Protein AF-A0A847PRE4-F1 (afdb_monomer_lite)

Sequence (93 aa):
MSAWYLLNCKGKQEERAQQNIENQGYTTCLPRVKRQKIVQGKRVECIEPLFPNYIFIQLDSSTANFNALRSTRGVNSFVRFGGMPATVPGEVM

Structure (mmCIF, N/CA/C/O backbone):
data_AF-A0A847PRE4-F1
#
_entry.id   AF-A0A847PRE4-F1
#
loop_
_atom_site.group_PDB
_atom_site.id
_atom_site.type_symbol
_atom_site.label_atom_id
_atom_site.label_alt_id
_atom_site.label_comp_id
_atom_site.label_asym_id
_atom_site.label_entity_id
_atom_site.label_seq_id
_atom_site.pdbx_PDB_ins_code
_atom_site.Cartn_x
_atom_site.Cartn_y
_atom_site.Cartn_z
_atom_site.occupancy
_atom_site.B_iso_or_equiv
_atom_site.auth_seq_id
_atom_site.auth_comp_id
_atom_site.auth_asym_id
_atom_site.auth_atom_id
_atom_site.pdbx_PDB_model_num
ATOM 1 N N . MET A 1 1 ? 2.510 1.542 -20.215 1.00 74.56 1 MET A N 1
ATOM 2 C CA . MET A 1 1 ? 1.046 1.578 -19.970 1.00 74.56 1 MET A CA 1
ATOM 3 C C . MET A 1 1 ? 0.863 1.549 -18.470 1.00 74.56 1 MET A C 1
ATOM 5 O O . MET A 1 1 ? 1.447 0.683 -17.822 1.00 74.56 1 MET A O 1
ATOM 9 N N . SER A 1 2 ? 0.085 2.480 -17.923 1.00 83.81 2 SER A N 1
ATOM 10 C CA . SER A 1 2 ? -0.205 2.509 -16.494 1.00 83.81 2 SER A CA 1
ATOM 11 C C . SER A 1 2 ? -1.284 1.486 -16.141 1.00 83.81 2 SER A C 1
ATOM 13 O O . SER A 1 2 ? -2.335 1.418 -16.776 1.00 83.81 2 SER A O 1
ATOM 15 N N . ALA A 1 3 ? -1.014 0.683 -15.119 1.00 90.06 3 ALA A N 1
ATOM 16 C CA . ALA A 1 3 ? -1.948 -0.268 -14.541 1.00 90.06 3 ALA A CA 1
ATOM 17 C C . ALA A 1 3 ? -1.998 -0.075 -13.025 1.00 90.06 3 ALA A C 1
ATOM 19 O O . ALA A 1 3 ? -1.029 0.357 -12.395 1.00 90.06 3 ALA A O 1
ATOM 20 N N . TRP A 1 4 ? -3.145 -0.391 -12.437 1.00 92.69 4 TRP A N 1
ATOM 21 C CA . TRP A 1 4 ? -3.298 -0.402 -10.992 1.00 92.69 4 TRP A CA 1
ATOM 22 C C . TRP A 1 4 ? -2.836 -1.741 -10.436 1.00 92.69 4 TRP A C 1
ATOM 24 O O . TRP A 1 4 ? -3.151 -2.793 -10.985 1.00 92.69 4 TRP A O 1
ATOM 34 N N . TYR A 1 5 ? -2.096 -1.703 -9.340 1.00 92.12 5 TYR A N 1
ATOM 35 C CA . TYR A 1 5 ? -1.614 -2.868 -8.612 1.00 92.12 5 TYR A CA 1
ATOM 36 C C . TYR A 1 5 ? -2.027 -2.766 -7.152 1.00 92.12 5 TYR A C 1
ATOM 38 O O . TYR A 1 5 ? -2.342 -1.687 -6.647 1.00 92.12 5 TYR A O 1
ATOM 46 N N . LEU A 1 6 ? -1.982 -3.901 -6.461 1.00 92.88 6 LEU A N 1
ATOM 47 C CA . LEU A 1 6 ? -2.309 -3.984 -5.045 1.00 92.88 6 LEU A CA 1
ATOM 48 C C . LEU A 1 6 ? -1.065 -4.348 -4.223 1.00 92.88 6 LEU A C 1
ATOM 50 O O . LEU A 1 6 ? -0.390 -5.352 -4.483 1.00 92.88 6 LEU A O 1
ATOM 54 N N . LEU A 1 7 ? -0.776 -3.532 -3.214 1.00 93.00 7 LEU A N 1
ATOM 55 C CA . LEU A 1 7 ? 0.296 -3.730 -2.245 1.00 93.00 7 LEU A CA 1
ATOM 56 C C . LEU A 1 7 ? -0.278 -4.155 -0.899 1.00 93.00 7 LEU A C 1
ATOM 58 O O . LEU A 1 7 ? -1.213 -3.545 -0.389 1.00 93.00 7 LEU A O 1
ATOM 62 N N . ASN A 1 8 ? 0.335 -5.171 -0.304 1.00 93.62 8 ASN A N 1
ATOM 63 C CA . ASN A 1 8 ? 0.153 -5.538 1.089 1.00 93.62 8 ASN A CA 1
ATOM 64 C C . ASN A 1 8 ? 1.147 -4.740 1.946 1.00 93.62 8 ASN A C 1
ATOM 66 O O . ASN A 1 8 ? 2.355 -4.742 1.687 1.00 93.62 8 ASN A O 1
ATOM 70 N N . CYS A 1 9 ? 0.636 -4.060 2.962 1.00 93.00 9 CYS A N 1
ATOM 71 C CA . CYS A 1 9 ? 1.355 -3.216 3.899 1.00 93.00 9 CYS A CA 1
ATOM 72 C C . CYS A 1 9 ? 1.561 -3.929 5.235 1.00 93.00 9 CYS A C 1
ATOM 74 O O . CYS A 1 9 ? 0.861 -4.869 5.605 1.00 93.00 9 CYS A O 1
ATOM 76 N N . LYS A 1 10 ? 2.532 -3.455 6.009 1.00 89.44 10 LYS A N 1
ATOM 77 C CA . LYS A 1 10 ? 2.690 -3.892 7.396 1.00 89.44 10 LYS A CA 1
ATOM 78 C C . LYS A 1 10 ? 1.521 -3.367 8.230 1.00 89.44 10 LYS A C 1
ATOM 80 O O . LYS A 1 10 ? 1.052 -2.254 8.006 1.00 89.44 10 LYS A O 1
ATOM 85 N N . GLY A 1 11 ? 1.104 -4.159 9.217 1.00 87.25 11 GLY A N 1
ATOM 86 C CA . GLY A 1 11 ? -0.027 -3.836 10.087 1.00 87.25 11 GLY A CA 1
ATOM 87 C C . GLY A 1 11 ? 0.030 -2.419 10.650 1.00 87.25 11 GLY A C 1
ATOM 88 O O . GLY A 1 11 ? 1.022 -2.065 11.292 1.00 87.25 11 GLY A O 1
ATOM 89 N N . LYS A 1 12 ? -1.036 -1.634 10.436 1.00 82.19 12 LYS A N 1
ATOM 90 C CA . LYS A 1 12 ? -1.180 -0.239 10.900 1.00 82.19 12 LYS A CA 1
ATOM 91 C C . LYS A 1 12 ? -0.131 0.736 10.34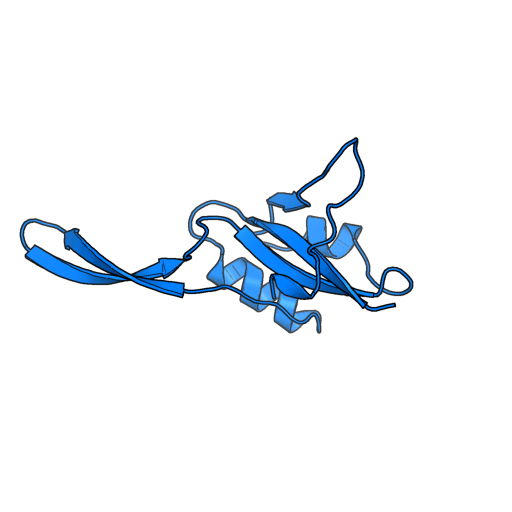2 1.00 82.19 12 LYS A C 1
ATOM 93 O O . LYS A 1 12 ? 0.094 1.795 10.926 1.00 82.19 12 LYS A O 1
ATOM 98 N N . GLN A 1 13 ? 0.573 0.372 9.270 1.00 89.19 13 GLN A N 1
ATOM 99 C CA . GLN A 1 13 ? 1.557 1.229 8.601 1.00 89.19 13 GLN A CA 1
ATOM 100 C C . GLN A 1 13 ? 1.109 1.654 7.203 1.00 89.19 13 GLN A C 1
ATOM 102 O O . GLN A 1 13 ? 1.939 2.127 6.433 1.00 89.19 13 GLN A O 1
ATOM 107 N N . GLU A 1 14 ? -0.171 1.516 6.871 1.00 91.00 14 GLU A N 1
ATOM 108 C CA . GLU A 1 14 ? -0.735 1.887 5.574 1.00 91.00 14 GLU A CA 1
ATOM 109 C C . GLU A 1 14 ? -0.476 3.368 5.279 1.00 91.00 14 GLU A C 1
ATOM 111 O O . GLU A 1 14 ? 0.120 3.696 4.262 1.00 91.00 14 GLU A O 1
ATOM 116 N N . GLU A 1 15 ? -0.796 4.271 6.208 1.00 89.62 15 GLU A N 1
ATOM 117 C CA . GLU A 1 15 ? -0.579 5.713 6.001 1.00 89.62 15 GLU A CA 1
ATOM 118 C C . GLU A 1 15 ? 0.902 6.048 5.792 1.00 89.62 15 GLU A C 1
ATOM 120 O O . GLU A 1 15 ? 1.265 6.868 4.953 1.00 89.62 15 GLU A O 1
ATOM 125 N N . ARG A 1 16 ? 1.782 5.356 6.522 1.00 91.38 16 ARG A N 1
ATOM 126 C CA . ARG A 1 16 ? 3.227 5.516 6.371 1.00 91.38 16 ARG A CA 1
ATOM 127 C C . ARG A 1 16 ? 3.707 4.975 5.027 1.00 91.38 16 ARG A C 1
ATOM 129 O O . ARG A 1 16 ? 4.561 5.596 4.399 1.00 91.38 16 ARG A O 1
ATOM 136 N N . ALA A 1 17 ? 3.212 3.815 4.606 1.00 92.25 17 ALA A N 1
ATOM 137 C CA . ALA A 1 17 ? 3.541 3.230 3.314 1.00 92.25 17 ALA A CA 1
ATOM 138 C C . ALA A 1 17 ? 3.090 4.166 2.188 1.00 92.25 17 ALA A C 1
ATOM 140 O O . ALA A 1 17 ? 3.905 4.495 1.331 1.00 92.25 17 ALA A O 1
ATOM 141 N N . GLN A 1 18 ? 1.856 4.673 2.270 1.00 92.75 18 GLN A N 1
ATOM 142 C CA . GLN A 1 18 ? 1.281 5.653 1.353 1.00 92.75 18 GLN A CA 1
ATOM 143 C C . GLN A 1 18 ? 2.214 6.856 1.175 1.00 92.75 18 GLN A C 1
ATOM 145 O O . GLN A 1 18 ? 2.695 7.098 0.073 1.00 92.75 18 GLN A O 1
ATOM 150 N N . GLN A 1 19 ? 2.578 7.522 2.274 1.00 93.38 19 GLN A N 1
ATOM 151 C CA . GLN A 1 19 ? 3.466 8.687 2.244 1.00 93.38 19 GLN A CA 1
ATOM 152 C C . GLN A 1 19 ? 4.828 8.384 1.607 1.00 93.38 19 GLN A C 1
ATOM 154 O O . GLN A 1 19 ? 5.331 9.169 0.812 1.00 93.38 19 GLN A O 1
ATOM 159 N N . ASN A 1 20 ? 5.454 7.247 1.936 1.00 92.62 20 ASN A N 1
ATOM 160 C CA . ASN A 1 20 ? 6.764 6.908 1.366 1.00 92.62 20 ASN A CA 1
ATOM 161 C C . ASN A 1 20 ? 6.693 6.560 -0.126 1.00 92.62 20 ASN A C 1
ATOM 163 O O . ASN A 1 20 ? 7.671 6.774 -0.840 1.00 92.62 20 ASN A O 1
ATOM 167 N N . ILE A 1 21 ? 5.575 5.996 -0.579 1.00 91.50 21 ILE A N 1
ATOM 168 C CA . ILE A 1 21 ? 5.335 5.687 -1.989 1.00 91.50 21 ILE A CA 1
ATOM 169 C C . ILE A 1 21 ? 5.049 6.981 -2.767 1.00 91.50 21 ILE A C 1
ATOM 171 O O . ILE A 1 21 ? 5.644 7.204 -3.819 1.00 91.50 21 ILE A O 1
ATOM 175 N N . GLU A 1 22 ? 4.212 7.863 -2.224 1.00 91.94 22 GLU A N 1
ATOM 176 C CA . GLU A 1 22 ? 3.906 9.172 -2.815 1.00 91.94 22 GLU A CA 1
ATOM 177 C C . GLU A 1 22 ? 5.154 10.061 -2.898 1.00 91.94 22 GLU A C 1
ATOM 179 O O . GLU A 1 22 ? 5.396 10.688 -3.926 1.00 91.94 22 GLU A O 1
ATOM 184 N N . ASN A 1 23 ? 6.024 10.025 -1.883 1.00 91.56 23 ASN A N 1
ATOM 185 C CA . ASN A 1 23 ? 7.319 10.718 -1.904 1.00 91.56 23 ASN A CA 1
ATOM 186 C C . ASN A 1 23 ? 8.274 10.206 -2.997 1.00 91.56 23 ASN A C 1
ATOM 188 O O . ASN A 1 23 ? 9.179 10.929 -3.404 1.00 91.56 23 ASN A O 1
ATOM 192 N N . GLN A 1 24 ? 8.101 8.967 -3.466 1.00 86.75 24 GLN A N 1
ATOM 193 C CA . GLN A 1 24 ? 8.845 8.423 -4.609 1.00 86.75 24 GLN A CA 1
ATOM 194 C C . GLN A 1 24 ? 8.226 8.821 -5.961 1.00 86.75 24 GLN A C 1
ATOM 196 O O . GLN A 1 24 ? 8.756 8.443 -7.003 1.00 86.75 24 GLN A O 1
ATOM 201 N N . GLY A 1 25 ? 7.125 9.581 -5.954 1.00 89.25 25 GLY A N 1
ATOM 202 C CA . GLY A 1 25 ? 6.440 10.062 -7.153 1.00 89.25 25 GLY A CA 1
ATOM 203 C C . GLY A 1 25 ? 5.382 9.109 -7.706 1.00 89.25 25 GLY A C 1
ATOM 204 O O . GLY A 1 25 ? 4.938 9.298 -8.836 1.00 89.25 25 GLY A O 1
ATOM 205 N N . TYR A 1 26 ? 4.974 8.088 -6.948 1.00 90.56 26 TYR A N 1
ATOM 206 C CA . TYR A 1 26 ? 3.928 7.157 -7.372 1.00 90.56 26 TYR A CA 1
ATOM 207 C C . TYR A 1 26 ? 2.552 7.578 -6.854 1.00 90.56 26 TYR A C 1
ATOM 209 O O . TYR A 1 26 ? 2.402 8.005 -5.710 1.00 90.56 26 TYR A O 1
ATOM 217 N N . THR A 1 27 ? 1.523 7.385 -7.675 1.00 91.62 27 THR A N 1
ATOM 218 C CA . THR A 1 27 ? 0.132 7.631 -7.283 1.00 91.62 27 THR A CA 1
ATOM 219 C C . THR A 1 27 ? -0.411 6.453 -6.485 1.00 91.62 27 THR A C 1
ATOM 221 O O . THR A 1 27 ? -0.303 5.300 -6.911 1.00 91.62 27 THR A O 1
ATOM 224 N N . THR A 1 28 ? -1.032 6.737 -5.340 1.00 93.25 28 THR A N 1
ATOM 225 C CA . THR A 1 28 ? -1.648 5.716 -4.487 1.00 93.25 28 THR A CA 1
ATOM 226 C C . THR A 1 28 ? -3.113 6.014 -4.206 1.00 93.25 28 THR A C 1
ATOM 228 O O . THR A 1 28 ? -3.557 7.158 -4.273 1.00 93.25 28 THR A O 1
ATOM 231 N N . CYS A 1 29 ? -3.870 4.969 -3.891 1.00 92.62 29 CYS A N 1
ATOM 232 C CA . CYS A 1 29 ? -5.239 5.072 -3.418 1.00 92.62 29 CYS A CA 1
ATOM 233 C C . CYS A 1 29 ? -5.416 4.167 -2.192 1.00 92.62 29 CYS A C 1
ATOM 235 O O . CYS A 1 29 ? -5.172 2.957 -2.235 1.00 92.62 29 CYS A O 1
ATOM 237 N N . LEU A 1 30 ? -5.831 4.773 -1.080 1.00 92.06 30 LEU A N 1
ATOM 238 C CA . LEU A 1 30 ? -6.163 4.096 0.171 1.00 92.06 30 LEU A CA 1
ATOM 239 C C . LEU A 1 30 ? -7.615 4.439 0.525 1.00 92.06 30 LEU A C 1
ATOM 241 O O . LEU A 1 30 ? -7.853 5.447 1.197 1.00 92.06 30 LEU A O 1
ATOM 245 N N . PRO A 1 31 ? -8.597 3.637 0.074 1.00 90.94 31 PRO A N 1
ATOM 246 C CA . PRO A 1 31 ? -9.995 3.861 0.410 1.00 90.94 31 PRO A CA 1
ATOM 247 C C . PRO A 1 31 ? -10.193 3.770 1.925 1.00 90.94 31 PRO A C 1
ATOM 249 O O . PRO A 1 31 ? -9.803 2.784 2.556 1.00 90.94 31 PRO A O 1
ATOM 252 N N . ARG A 1 32 ? -10.796 4.800 2.520 1.00 91.19 32 ARG A N 1
ATOM 253 C CA . ARG A 1 32 ? -11.079 4.876 3.959 1.00 91.19 32 ARG A CA 1
ATOM 254 C C . ARG A 1 32 ? -12.582 4.913 4.189 1.00 91.19 32 ARG A C 1
ATOM 256 O O . ARG A 1 32 ? -13.317 5.544 3.436 1.00 91.19 32 ARG A O 1
ATOM 263 N N . VAL A 1 33 ? -13.030 4.263 5.254 1.00 92.19 33 VAL A N 1
ATOM 264 C CA . VAL A 1 33 ? -14.437 4.202 5.649 1.00 92.19 33 VAL A CA 1
ATOM 265 C C . VAL A 1 33 ? -14.596 4.683 7.085 1.00 92.19 33 VAL A C 1
ATOM 267 O O . VAL A 1 33 ? -13.740 4.450 7.939 1.00 92.19 33 VAL A O 1
ATOM 270 N N . LYS A 1 34 ? -15.703 5.376 7.354 1.00 91.88 34 LYS A N 1
ATOM 271 C CA . LYS A 1 34 ? -16.106 5.727 8.716 1.00 91.88 34 LYS A CA 1
ATOM 272 C C . LYS A 1 34 ? -16.814 4.529 9.335 1.00 91.88 34 LYS A C 1
AT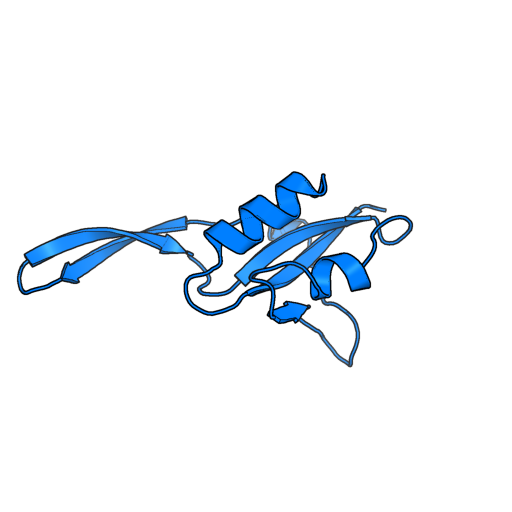OM 274 O O . LYS A 1 34 ? -17.824 4.070 8.804 1.00 91.88 34 LYS A O 1
ATOM 279 N N . ARG A 1 35 ? -16.303 4.029 10.456 1.00 88.50 35 ARG A N 1
ATOM 280 C CA . ARG A 1 35 ? -16.948 2.978 11.247 1.00 88.50 35 ARG A CA 1
ATOM 281 C C . ARG A 1 35 ? -17.118 3.422 12.689 1.00 88.50 35 ARG A C 1
ATOM 283 O O . ARG A 1 35 ? -16.261 4.089 13.264 1.00 88.50 35 ARG A O 1
ATOM 290 N N . GLN A 1 36 ? -18.235 3.020 13.281 1.00 90.44 36 GLN A N 1
ATOM 291 C CA . GLN A 1 36 ? -18.451 3.150 14.715 1.00 90.44 36 GLN A CA 1
ATOM 292 C C . GLN A 1 36 ? -17.855 1.932 15.411 1.00 90.44 36 GLN A C 1
ATOM 294 O O . GLN A 1 36 ? -18.233 0.797 15.119 1.00 90.44 36 GLN A O 1
ATOM 299 N N . LYS A 1 37 ? -16.941 2.165 16.351 1.00 87.44 37 LYS A N 1
ATOM 300 C CA . LYS A 1 37 ? -16.400 1.114 17.215 1.00 87.44 37 LYS A CA 1
ATOM 301 C C . LYS A 1 37 ? -16.500 1.508 18.677 1.00 87.44 37 LYS A C 1
ATOM 303 O O . LYS A 1 37 ? -16.511 2.686 19.027 1.00 87.44 37 LYS A O 1
ATOM 308 N N . ILE A 1 38 ? -16.569 0.503 19.541 1.00 89.06 38 ILE A N 1
ATOM 309 C CA . ILE A 1 38 ? -16.504 0.710 20.984 1.00 89.06 38 ILE A CA 1
ATOM 310 C C . ILE A 1 38 ? -15.028 0.694 21.383 1.00 89.06 38 ILE A C 1
ATOM 312 O O . ILE A 1 38 ? -14.359 -0.330 21.268 1.00 89.06 38 ILE A O 1
ATOM 316 N N . VAL A 1 39 ? -14.516 1.833 21.841 1.00 86.69 39 VAL A N 1
ATOM 317 C CA . VAL A 1 39 ? -13.157 1.969 22.380 1.00 86.69 39 VAL A CA 1
ATOM 318 C C . VAL A 1 39 ? -13.288 2.358 23.841 1.00 86.69 39 VAL A C 1
ATOM 320 O O . VAL A 1 39 ? -13.924 3.361 24.155 1.00 86.69 39 VAL A O 1
ATOM 323 N N . GLN A 1 40 ? -12.719 1.546 24.738 1.00 87.19 40 GLN A N 1
ATOM 324 C CA . GLN A 1 40 ? -12.765 1.789 26.188 1.00 87.19 40 GLN A CA 1
ATOM 325 C C . GLN A 1 40 ? -14.199 2.054 26.703 1.00 87.19 40 GLN A C 1
ATOM 327 O O . GLN A 1 40 ? -14.440 2.970 27.483 1.00 87.19 40 GLN A O 1
ATOM 332 N N . GLY A 1 41 ? -15.176 1.282 26.211 1.00 90.06 41 GLY A N 1
ATOM 333 C CA . GLY A 1 41 ? -16.586 1.390 26.612 1.00 90.06 41 GLY A CA 1
ATOM 334 C C . GLY A 1 41 ? -17.371 2.555 25.992 1.00 90.06 41 GLY A C 1
ATOM 335 O O . GLY A 1 41 ? -18.576 2.643 26.209 1.00 90.06 41 GLY A O 1
ATOM 336 N N . LYS A 1 42 ? -16.744 3.423 25.187 1.00 91.00 42 LYS A N 1
ATOM 337 C CA . LYS A 1 42 ? -17.414 4.541 24.501 1.00 91.00 42 LYS A CA 1
ATOM 338 C C . LYS A 1 42 ? -17.572 4.249 23.010 1.00 91.00 42 LYS A C 1
ATOM 340 O O . LYS A 1 42 ? -16.657 3.716 22.386 1.00 91.00 42 LYS A O 1
ATOM 345 N N . ARG A 1 43 ? -18.721 4.610 22.426 1.00 90.94 43 ARG A N 1
ATOM 346 C CA . ARG A 1 43 ? -18.920 4.584 20.967 1.00 90.94 43 ARG A CA 1
ATOM 347 C C . ARG A 1 43 ? -18.148 5.748 20.354 1.00 90.94 43 ARG A C 1
ATOM 349 O O . ARG A 1 43 ? -18.432 6.899 20.668 1.00 90.94 43 ARG A O 1
ATOM 356 N N . VAL A 1 44 ? -17.173 5.434 19.511 1.00 91.75 44 VAL A N 1
ATOM 357 C CA . VAL A 1 44 ? -16.329 6.412 18.824 1.00 91.75 44 VAL A CA 1
ATOM 358 C C . VAL A 1 44 ? -16.426 6.161 17.326 1.00 91.75 44 VAL A C 1
ATOM 360 O O . VAL A 1 44 ? -16.335 5.019 16.868 1.00 91.75 44 VAL A O 1
ATOM 363 N N . GLU A 1 45 ? -16.611 7.229 16.560 1.00 91.12 45 GLU A N 1
ATOM 364 C CA . GLU A 1 45 ? -16.453 7.191 15.110 1.00 91.12 45 GLU A CA 1
ATOM 365 C C . GLU A 1 45 ? -14.968 7.207 14.767 1.00 91.12 45 GLU A C 1
ATOM 367 O O . GLU A 1 45 ? -14.213 8.072 15.209 1.00 91.12 45 GLU A O 1
ATOM 372 N N . CYS A 1 46 ? -14.524 6.221 14.001 1.00 87.44 46 CYS A N 1
ATOM 373 C CA . CYS A 1 46 ? -13.143 6.102 13.573 1.00 87.44 46 CYS A CA 1
ATOM 374 C C . CYS A 1 46 ? -13.087 5.955 12.059 1.00 87.44 46 CYS A C 1
ATOM 376 O O . CYS A 1 46 ? -13.916 5.281 11.449 1.00 87.44 46 CYS A O 1
ATOM 378 N N . ILE A 1 47 ? -12.096 6.608 11.461 1.00 89.19 47 ILE A N 1
ATOM 379 C CA . ILE A 1 47 ? -11.771 6.448 10.049 1.00 89.19 47 ILE A CA 1
ATOM 380 C C . ILE A 1 47 ? -10.723 5.347 9.975 1.00 89.19 47 ILE A C 1
ATOM 382 O O . ILE A 1 47 ? -9.653 5.477 10.568 1.00 89.19 47 ILE A O 1
ATOM 386 N N . GLU A 1 48 ? -11.032 4.268 9.271 1.00 88.75 48 GLU A N 1
ATOM 387 C CA . GLU A 1 48 ? -10.099 3.163 9.067 1.00 88.75 48 GLU A CA 1
ATOM 388 C C . GLU A 1 48 ? -10.046 2.745 7.594 1.00 88.75 48 GLU A C 1
ATOM 390 O O . GLU A 1 48 ? -10.966 3.064 6.830 1.00 88.75 48 GLU A O 1
ATOM 395 N N . PRO A 1 49 ? -8.964 2.079 7.157 1.00 90.50 49 PRO A N 1
ATOM 396 C CA . PRO A 1 49 ? -8.882 1.535 5.809 1.00 90.50 49 PRO A CA 1
ATOM 397 C C . PRO A 1 49 ? -10.065 0.611 5.511 1.00 90.50 49 PRO A C 1
ATOM 399 O O . PRO A 1 49 ? -10.392 -0.269 6.307 1.00 90.50 49 PRO A O 1
ATOM 402 N N . LEU A 1 50 ? -10.684 0.784 4.342 1.00 91.06 50 LEU A N 1
ATOM 403 C CA . LEU A 1 50 ? -11.740 -0.109 3.860 1.00 91.06 50 LEU A CA 1
ATOM 404 C C . LEU A 1 50 ? -11.203 -1.531 3.654 1.00 91.06 50 LEU A C 1
ATOM 406 O O . LEU A 1 50 ? -11.884 -2.504 3.969 1.00 91.06 50 LEU A O 1
ATOM 410 N N . PHE A 1 51 ? -9.961 -1.624 3.175 1.00 90.50 51 PHE A N 1
ATOM 411 C CA . PHE A 1 51 ? -9.205 -2.859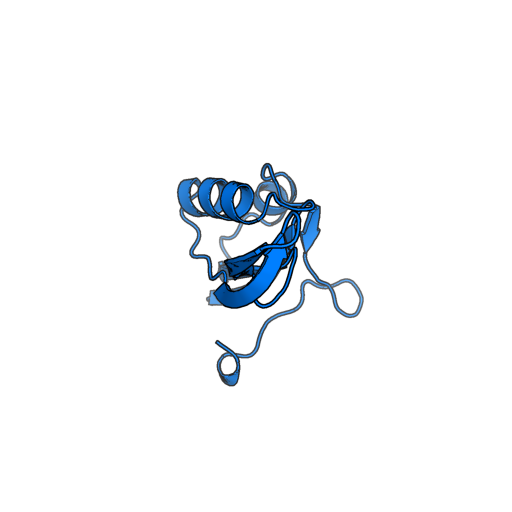 3.020 1.00 90.50 51 PHE A CA 1
ATOM 412 C C . PHE A 1 51 ? -7.961 -2.791 3.918 1.00 90.50 51 PHE A C 1
ATOM 414 O O . PHE A 1 51 ? -6.941 -2.229 3.512 1.00 90.50 51 PHE A O 1
ATOM 421 N N . PRO A 1 52 ? -8.031 -3.312 5.156 1.00 88.94 52 PRO A N 1
ATOM 422 C CA . PRO A 1 52 ? -6.913 -3.263 6.092 1.00 88.94 52 PRO A CA 1
ATOM 423 C C . PRO A 1 52 ? -5.647 -3.871 5.495 1.00 88.94 52 PRO A C 1
ATOM 425 O O . PRO A 1 52 ? -5.698 -4.944 4.891 1.00 88.94 52 PRO A O 1
ATOM 428 N N . ASN A 1 53 ? -4.508 -3.214 5.707 1.00 92.19 53 ASN A N 1
ATOM 429 C CA . ASN A 1 53 ? -3.201 -3.599 5.177 1.00 92.19 53 ASN A CA 1
ATOM 430 C C . ASN A 1 53 ? -3.077 -3.581 3.646 1.00 92.19 53 ASN A C 1
ATOM 432 O O . ASN A 1 53 ? -2.078 -4.080 3.139 1.00 92.19 53 ASN A O 1
ATOM 436 N N . TYR A 1 54 ? -4.026 -3.021 2.894 1.00 92.94 54 TYR A N 1
ATOM 437 C CA . TYR A 1 54 ? -3.925 -2.947 1.436 1.00 92.94 54 TYR A CA 1
ATOM 438 C C . TYR A 1 54 ? -3.911 -1.510 0.929 1.00 92.94 54 TYR A C 1
ATOM 440 O O . TYR A 1 54 ? -4.660 -0.659 1.403 1.00 92.94 54 TYR A O 1
ATOM 448 N N . ILE A 1 55 ? -3.055 -1.257 -0.060 1.00 93.31 55 ILE A N 1
ATOM 449 C CA . ILE A 1 55 ? -2.963 0.018 -0.777 1.00 93.31 55 ILE A CA 1
ATOM 450 C C . ILE A 1 55 ? -2.953 -0.262 -2.272 1.00 93.31 55 ILE A C 1
ATOM 452 O O . ILE A 1 55 ? -2.218 -1.132 -2.747 1.00 93.31 55 ILE A O 1
ATOM 456 N N . PHE A 1 56 ? -3.749 0.501 -3.010 1.00 94.06 56 PHE A N 1
ATOM 457 C CA . PHE A 1 56 ? -3.721 0.509 -4.462 1.00 94.06 56 PHE A CA 1
ATOM 458 C C . PHE A 1 56 ? -2.641 1.477 -4.935 1.00 94.06 56 PHE A C 1
ATOM 460 O O . PHE A 1 56 ? -2.479 2.563 -4.378 1.00 94.06 56 PHE A O 1
ATOM 467 N N . ILE A 1 57 ? -1.897 1.088 -5.962 1.00 92.62 57 ILE A N 1
ATOM 468 C CA . ILE A 1 57 ? -0.821 1.894 -6.535 1.00 92.62 57 ILE A CA 1
ATOM 469 C C . ILE A 1 57 ? -0.901 1.861 -8.054 1.00 92.62 57 ILE A C 1
ATOM 471 O O . ILE A 1 57 ? -1.071 0.794 -8.644 1.00 92.62 57 ILE A O 1
ATOM 475 N N . GLN A 1 58 ? -0.771 3.019 -8.688 1.00 91.69 58 GLN A N 1
ATOM 476 C CA . GLN A 1 58 ? -0.709 3.111 -10.138 1.00 91.69 58 GLN A CA 1
ATOM 477 C C . GLN A 1 58 ? 0.750 3.058 -10.584 1.00 91.69 58 GLN A C 1
ATOM 479 O O . GLN A 1 58 ? 1.567 3.873 -10.154 1.00 91.69 58 GLN A O 1
ATOM 484 N N . LEU A 1 59 ? 1.079 2.097 -11.443 1.00 90.31 59 LEU A N 1
ATOM 485 C CA . LEU A 1 59 ? 2.435 1.878 -11.937 1.00 90.31 59 LEU A CA 1
ATOM 486 C C . LEU A 1 59 ? 2.428 1.754 -13.451 1.00 90.31 59 LEU A C 1
ATOM 488 O O . LEU A 1 59 ? 1.570 1.079 -14.013 1.00 90.31 59 LEU A O 1
ATOM 492 N N . ASP A 1 60 ? 3.420 2.349 -14.109 1.00 87.88 60 ASP A N 1
ATOM 493 C CA . ASP A 1 60 ? 3.712 2.018 -15.499 1.00 87.88 60 ASP A CA 1
ATOM 494 C C . ASP A 1 60 ? 4.679 0.834 -15.547 1.00 87.88 60 ASP A C 1
ATOM 496 O O . ASP A 1 60 ? 5.796 0.911 -15.036 1.00 87.88 60 ASP A O 1
ATOM 500 N N . SER A 1 61 ? 4.261 -0.266 -16.170 1.00 77.81 61 SER A N 1
ATOM 501 C CA . SER A 1 61 ? 5.062 -1.492 -16.271 1.00 77.81 61 SER A CA 1
ATOM 502 C C . SER A 1 61 ? 6.434 -1.290 -16.928 1.00 77.81 61 SER A C 1
ATOM 504 O O . SER A 1 61 ? 7.328 -2.106 -16.719 1.00 77.81 61 SER A O 1
ATOM 506 N N . SER A 1 62 ? 6.603 -0.238 -17.734 1.00 79.50 62 SER A N 1
ATOM 507 C CA . SER A 1 62 ? 7.835 0.042 -18.476 1.00 79.50 62 SER A CA 1
ATOM 508 C C . SER A 1 62 ? 8.850 0.876 -17.689 1.00 79.50 62 SER A C 1
ATOM 510 O O . SER A 1 62 ? 10.035 0.822 -18.004 1.00 79.50 62 SER A O 1
ATOM 512 N N . THR A 1 63 ? 8.418 1.638 -16.680 1.00 81.12 63 THR A N 1
ATOM 513 C CA . THR A 1 63 ? 9.294 2.560 -15.926 1.00 81.12 63 THR A CA 1
ATOM 514 C C . THR A 1 63 ? 9.308 2.301 -14.421 1.00 81.12 63 THR A C 1
ATOM 516 O O . THR A 1 63 ? 10.228 2.744 -13.731 1.00 81.12 63 THR A O 1
ATOM 519 N N . ALA A 1 64 ? 8.319 1.579 -13.891 1.00 82.12 64 ALA A N 1
ATOM 520 C CA . ALA A 1 64 ? 8.187 1.352 -12.462 1.00 82.12 64 ALA A CA 1
ATOM 521 C C . ALA A 1 64 ? 9.267 0.413 -11.917 1.00 82.12 64 ALA A C 1
ATOM 523 O O . ALA A 1 64 ? 9.495 -0.694 -12.412 1.00 82.12 64 ALA A O 1
ATOM 524 N N . ASN A 1 65 ? 9.876 0.819 -10.804 1.00 85.00 65 ASN A N 1
ATOM 525 C CA . ASN A 1 65 ? 10.850 -0.002 -10.102 1.00 85.00 65 ASN A CA 1
ATOM 526 C C . ASN A 1 65 ? 10.165 -0.841 -9.011 1.00 85.00 65 ASN A C 1
ATOM 528 O O . ASN A 1 65 ? 10.077 -0.448 -7.844 1.00 85.00 65 ASN A O 1
ATOM 532 N N . PHE A 1 66 ? 9.705 -2.036 -9.388 1.00 85.38 66 PHE A N 1
ATOM 533 C CA . PHE A 1 66 ? 9.044 -2.979 -8.475 1.00 85.38 66 PHE A CA 1
ATOM 534 C C . PHE A 1 66 ? 9.904 -3.350 -7.253 1.00 85.38 66 PHE A C 1
ATOM 536 O O . PHE A 1 66 ? 9.367 -3.583 -6.167 1.00 85.38 66 PHE A O 1
ATOM 543 N N . ASN A 1 67 ? 11.233 -3.379 -7.398 1.00 85.75 67 ASN A N 1
ATOM 544 C CA . ASN A 1 67 ? 12.147 -3.688 -6.295 1.00 85.75 67 ASN A CA 1
ATOM 545 C C . ASN A 1 67 ? 12.228 -2.544 -5.275 1.00 85.75 67 ASN A C 1
ATOM 547 O O . ASN A 1 67 ? 12.251 -2.808 -4.068 1.00 85.75 67 ASN A O 1
ATOM 551 N N . ALA A 1 68 ? 12.212 -1.289 -5.736 1.00 87.06 68 ALA A N 1
ATOM 552 C CA . ALA A 1 68 ? 12.172 -0.114 -4.862 1.00 87.06 68 ALA A CA 1
ATOM 553 C C . ALA A 1 68 ? 10.860 -0.062 -4.063 1.00 87.06 68 ALA A C 1
ATOM 555 O O . ALA A 1 68 ? 10.873 0.086 -2.839 1.00 87.06 68 ALA A O 1
ATOM 556 N N . LEU A 1 69 ? 9.730 -0.311 -4.730 1.00 87.38 69 LEU A N 1
ATOM 557 C CA . LEU A 1 69 ? 8.410 -0.360 -4.095 1.00 87.38 69 LEU A CA 1
ATOM 558 C C . LEU A 1 69 ? 8.308 -1.477 -3.056 1.00 87.38 69 LEU A C 1
ATOM 560 O O . LEU A 1 69 ? 7.847 -1.250 -1.940 1.00 87.38 69 LEU A O 1
ATOM 564 N N . ARG A 1 70 ? 8.816 -2.674 -3.374 1.00 86.62 70 ARG A N 1
ATOM 565 C CA . ARG A 1 70 ? 8.880 -3.786 -2.415 1.00 86.62 70 ARG A CA 1
ATOM 566 C C . ARG A 1 70 ? 9.751 -3.454 -1.198 1.00 86.62 70 ARG A C 1
ATOM 568 O O . ARG A 1 70 ? 9.450 -3.906 -0.098 1.00 86.62 70 ARG A O 1
ATOM 575 N N . SER A 1 71 ? 10.810 -2.674 -1.394 1.00 86.44 71 SER A N 1
ATOM 576 C CA . SER A 1 71 ? 11.729 -2.247 -0.330 1.00 86.44 71 SER A CA 1
ATOM 577 C C . SER A 1 71 ? 11.265 -0.978 0.396 1.00 86.44 71 SER A C 1
ATOM 579 O O . SER A 1 71 ? 11.957 -0.488 1.289 1.00 86.44 71 SER A O 1
ATOM 581 N N . THR A 1 72 ? 10.097 -0.435 0.040 1.00 90.19 72 THR A N 1
ATOM 582 C CA . THR A 1 72 ? 9.571 0.785 0.650 1.00 90.19 72 THR A CA 1
ATOM 583 C C . THR A 1 72 ? 9.124 0.529 2.086 1.00 90.19 72 THR A C 1
ATOM 585 O O . THR A 1 72 ? 8.505 -0.483 2.423 1.00 90.19 72 THR A O 1
ATOM 588 N N . ARG A 1 73 ? 9.434 1.472 2.977 1.00 88.25 73 ARG A N 1
ATOM 589 C CA . ARG A 1 73 ? 9.124 1.345 4.401 1.00 88.25 73 ARG A CA 1
ATOM 590 C C . ARG A 1 73 ? 7.610 1.325 4.626 1.00 88.25 73 ARG A C 1
ATOM 592 O O . ARG A 1 73 ? 6.919 2.285 4.315 1.00 88.25 73 ARG A O 1
ATOM 599 N N . GLY A 1 74 ? 7.124 0.240 5.224 1.00 87.12 74 GLY A N 1
ATOM 600 C CA . GLY A 1 74 ? 5.695 0.015 5.464 1.00 87.12 74 GLY A CA 1
ATOM 601 C C . GLY A 1 74 ? 5.043 -0.917 4.441 1.00 87.12 74 GLY A C 1
ATOM 602 O O . GLY A 1 74 ? 3.952 -1.407 4.706 1.00 87.12 74 GLY A O 1
ATOM 603 N N . VAL A 1 75 ? 5.729 -1.252 3.344 1.00 91.62 75 VAL A N 1
ATOM 604 C CA . VAL A 1 75 ? 5.297 -2.278 2.386 1.00 91.62 75 VAL A CA 1
ATOM 605 C C . VAL A 1 75 ? 5.788 -3.655 2.843 1.00 91.62 75 VAL A C 1
ATOM 607 O O . VAL A 1 75 ? 6.863 -3.793 3.435 1.00 91.62 75 VAL A O 1
ATOM 610 N N . ASN A 1 76 ? 4.968 -4.677 2.614 1.00 90.62 76 ASN A N 1
ATOM 611 C CA . ASN A 1 76 ? 5.306 -6.080 2.826 1.00 90.62 76 ASN A CA 1
ATOM 612 C C . ASN A 1 76 ? 5.571 -6.775 1.482 1.00 90.62 76 ASN A C 1
ATOM 614 O O . ASN A 1 76 ? 6.664 -7.287 1.236 1.00 90.62 76 ASN A O 1
ATOM 618 N N . SER A 1 77 ? 4.585 -6.771 0.583 1.00 90.94 77 SER A N 1
ATOM 619 C CA . SER A 1 77 ? 4.687 -7.440 -0.718 1.00 90.94 77 SER A CA 1
ATOM 620 C C . SER A 1 77 ? 3.615 -6.969 -1.701 1.00 90.94 77 SER A C 1
ATOM 622 O O . SER A 1 77 ? 2.611 -6.384 -1.315 1.00 90.94 77 SER A O 1
ATOM 624 N N . PHE A 1 78 ? 3.812 -7.253 -2.988 1.00 92.31 78 PHE A N 1
ATOM 625 C CA . PHE A 1 78 ? 2.744 -7.157 -3.985 1.00 92.31 78 PHE A CA 1
ATOM 626 C C . PHE A 1 78 ? 1.788 -8.340 -3.848 1.00 92.31 78 PHE A C 1
ATOM 628 O O . PHE A 1 78 ? 2.237 -9.469 -3.624 1.00 92.31 78 PHE A O 1
ATOM 635 N N . VAL A 1 79 ? 0.498 -8.095 -4.062 1.00 91.69 79 VAL A N 1
ATOM 636 C CA . VAL A 1 79 ? -0.477 -9.167 -4.279 1.00 91.69 79 VAL A CA 1
ATOM 637 C C . VAL A 1 79 ? -0.199 -9.803 -5.633 1.00 91.69 79 VAL A C 1
ATOM 639 O O . VAL A 1 79 ? 0.092 -9.110 -6.609 1.00 91.69 79 VAL A O 1
ATOM 642 N N . ARG A 1 80 ? -0.215 -11.135 -5.678 1.00 91.31 80 ARG A N 1
ATOM 643 C CA . ARG A 1 80 ? 0.178 -11.905 -6.856 1.00 91.31 80 ARG A CA 1
ATOM 644 C C . ARG A 1 80 ? -0.854 -12.972 -7.178 1.00 91.31 80 ARG A C 1
ATOM 646 O O . ARG A 1 80 ? -1.344 -13.637 -6.269 1.00 91.31 80 ARG A O 1
ATOM 653 N N . PHE A 1 81 ? -1.082 -13.192 -8.466 1.00 88.38 81 PHE A N 1
ATOM 654 C CA . PHE A 1 81 ? -1.807 -14.345 -8.994 1.00 88.38 81 PHE A CA 1
ATOM 655 C C . PHE A 1 81 ? -0.846 -15.159 -9.861 1.00 88.38 81 PHE A C 1
ATOM 657 O O . PHE A 1 81 ? -0.179 -14.607 -10.733 1.00 88.38 81 PHE A O 1
ATOM 664 N N . GLY A 1 82 ? -0.698 -16.457 -9.579 1.00 84.50 82 GLY A N 1
ATOM 665 C C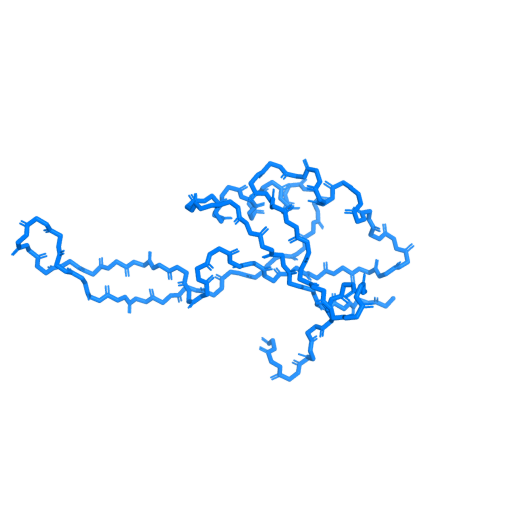A . GLY A 1 82 ? 0.211 -17.324 -10.346 1.00 84.50 82 GLY A CA 1
ATOM 666 C C . GLY A 1 82 ? 1.679 -16.865 -10.352 1.00 84.50 82 GLY A C 1
ATOM 667 O O . GLY A 1 82 ? 2.405 -17.139 -11.297 1.00 84.50 82 GLY A O 1
ATOM 668 N N . GLY A 1 83 ? 2.114 -16.124 -9.326 1.00 83.38 83 GLY A N 1
ATOM 669 C CA . GLY A 1 83 ? 3.479 -15.592 -9.220 1.00 83.38 83 GLY A CA 1
ATOM 670 C C . GLY A 1 83 ? 3.698 -14.209 -9.843 1.00 83.38 83 GLY A C 1
ATOM 671 O O . GLY A 1 83 ? 4.709 -13.576 -9.531 1.00 83.38 83 GLY A O 1
ATOM 672 N N . MET A 1 84 ? 2.745 -13.688 -10.621 1.00 85.44 84 MET A N 1
ATOM 673 C CA . MET A 1 84 ? 2.821 -12.348 -11.214 1.00 85.44 84 MET A CA 1
ATOM 674 C C . MET A 1 84 ? 2.058 -11.311 -10.379 1.00 85.44 84 MET A C 1
ATOM 676 O O . MET A 1 84 ? 1.020 -11.659 -9.813 1.00 85.44 84 MET A O 1
ATOM 680 N N . PRO A 1 85 ? 2.539 -10.053 -10.270 1.00 87.00 85 PRO A N 1
ATOM 681 C CA . PRO A 1 85 ? 1.790 -8.977 -9.625 1.00 87.00 85 PRO A CA 1
ATOM 682 C C . PRO A 1 85 ? 0.391 -8.830 -10.229 1.00 87.00 85 PRO A C 1
ATOM 684 O O . PRO A 1 85 ? 0.240 -8.745 -11.445 1.00 87.00 85 PRO A O 1
ATOM 687 N N . ALA A 1 86 ? -0.620 -8.811 -9.367 1.00 89.19 86 ALA A N 1
ATOM 688 C CA . ALA A 1 86 ? -2.010 -8.690 -9.768 1.00 89.19 86 ALA A CA 1
ATOM 689 C C . ALA A 1 86 ? -2.308 -7.272 -10.267 1.00 89.19 86 ALA A C 1
ATOM 691 O O . ALA A 1 86 ? -2.049 -6.301 -9.552 1.00 89.19 86 ALA A O 1
ATOM 692 N N . THR A 1 87 ? -2.881 -7.166 -11.464 1.00 90.56 87 THR A N 1
ATOM 693 C CA . THR A 1 87 ? -3.419 -5.913 -11.999 1.00 90.56 87 THR A CA 1
ATOM 694 C C . THR A 1 87 ? -4.881 -5.760 -11.601 1.00 90.56 87 THR A C 1
ATOM 696 O O . THR A 1 87 ? -5.668 -6.697 -11.744 1.00 90.56 87 THR A O 1
ATOM 699 N N . VAL A 1 88 ? -5.254 -4.580 -11.125 1.00 88.12 88 VAL A N 1
ATOM 700 C CA . VAL A 1 88 ? -6.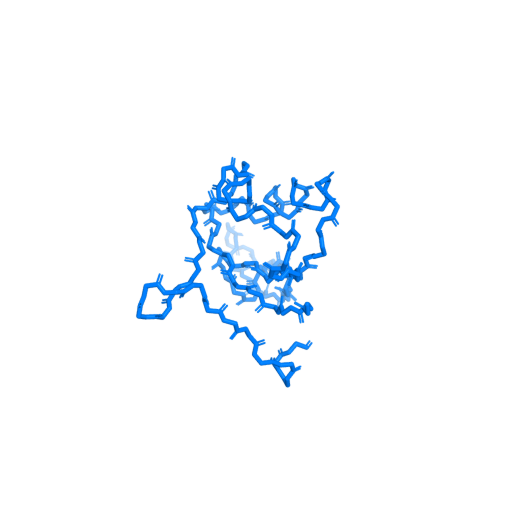628 -4.220 -10.781 1.00 88.12 88 VAL A CA 1
ATOM 701 C C . VAL A 1 88 ? -7.315 -3.676 -12.040 1.00 88.12 88 VAL A C 1
ATOM 703 O O . VAL A 1 88 ? -6.770 -2.762 -12.667 1.00 88.12 88 VAL A O 1
ATOM 706 N N . PRO A 1 89 ? -8.474 -4.229 -12.446 1.00 87.31 89 PRO A N 1
ATOM 707 C CA . PRO A 1 89 ? -9.246 -3.710 -13.571 1.00 87.31 89 PRO A CA 1
ATOM 708 C C . PRO A 1 89 ? -9.676 -2.260 -13.333 1.00 87.31 89 PRO A C 1
ATOM 710 O O . PRO A 1 89 ? -10.024 -1.894 -12.212 1.00 87.31 89 PRO A O 1
ATOM 713 N N . GLY A 1 90 ? -9.708 -1.451 -14.394 1.00 80.94 90 GLY A N 1
ATOM 714 C CA . GLY A 1 90 ? -10.104 -0.041 -14.300 1.00 80.94 90 GLY A CA 1
ATOM 715 C C . GLY A 1 9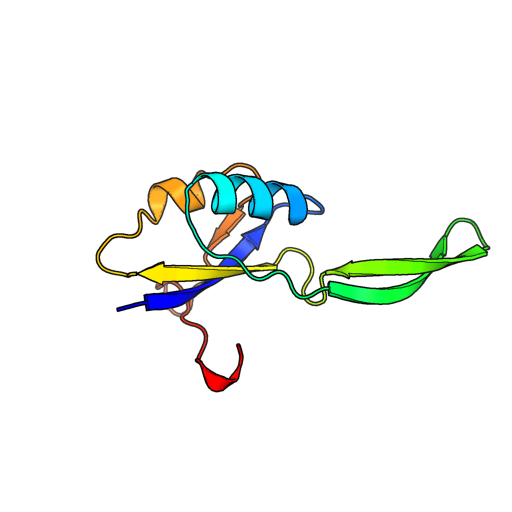0 ? -11.537 0.178 -13.804 1.00 80.94 90 GLY A C 1
ATOM 716 O O . GLY A 1 90 ? -11.811 1.215 -13.231 1.00 80.94 90 GLY A O 1
ATOM 717 N N . GLU A 1 91 ? -12.429 -0.804 -13.959 1.00 83.31 91 GLU A N 1
ATOM 718 C CA . GLU A 1 91 ? -13.821 -0.740 -13.479 1.00 83.31 91 GLU A CA 1
ATOM 719 C C . GLU A 1 91 ? -13.947 -0.746 -11.945 1.00 83.31 91 GLU A C 1
ATOM 721 O O . GLU A 1 91 ? -15.001 -0.412 -11.409 1.00 83.31 91 GLU A O 1
ATOM 726 N N . VAL A 1 92 ? -12.895 -1.172 -11.239 1.00 76.62 92 VAL A N 1
ATOM 727 C CA . VAL A 1 92 ? -12.875 -1.317 -9.773 1.00 76.62 92 VAL A CA 1
ATOM 728 C C . VAL A 1 92 ? -12.221 -0.105 -9.090 1.00 76.62 92 VAL A C 1
ATOM 730 O O . VAL A 1 92 ? -12.312 0.026 -7.868 1.00 76.62 92 VAL A O 1
ATOM 733 N N . MET A 1 93 ? -11.563 0.768 -9.860 1.00 72.44 93 MET A N 1
ATOM 734 C CA . MET A 1 93 ? -10.886 1.980 -9.381 1.00 72.44 93 MET A CA 1
ATOM 735 C C . MET A 1 93 ? -11.743 3.219 -9.612 1.00 72.44 93 MET A C 1
ATOM 737 O O . MET A 1 93 ? -11.776 4.057 -8.686 1.00 72.44 93 MET A O 1
#

pLDDT: mean 88.76, std 4.28, range [72.44, 94.06]

Foldseek 3Di:
DKFKFKFFFDFPCPVVLCVQCVVVVWDKDFDWDWDFDQDPNDTDTDIDTPDGRMMMTIDDPVPDDLVVSCVGHGTPHTDDDPNHTDTDDPVVD

Radius of gyration: 14.69 Å; chains: 1; bounding box: 31×28×47 Å

Secondary structure (DSSP, 8-state):
-EEEEEEEEPTT-HHHHHHHHHTTT-EEE--EEEEEEEETTEEEEEEEESSTTEEEEEEETTT--HHHHHTSTTEEEE-EETTEEPEEPGGG-